Protein AF-A0A4Y2D9V6-F1 (afdb_monomer_lite)

Radius of gyration: 16.02 Å; chains: 1; bounding box: 42×37×41 Å

Foldseek 3Di:
DDLVVVCVVQFFLLCLLVSLLVVLVVCVVDDPVVCVVVVVVSQVVSLSLAQQSPLSNQCQDLDLVSVVVSLVLQVVQVVVVVVDPDDDDDDRACADSVDPDSSVRHDSVPDNRHHRPLCPPDDSVRSVVLSPPSPRSPSPGDGPDDPVPPD

pLDDT: mean 82.61, std 11.43, range [52.69, 95.0]

Organism: Araneus ventricosus (NCBI:txid182803)

Secondary structure (DSSP, 8-state):
--HHHHHHHS-BGGGHHHHHHHHHHHHTTS-HHHHHHHHHHHHHHGGGGSHHHHHHHHHT-SSHHHHHHHHHHHHHHHHHHTT--SPPP-----B-TT-SSGGGGB-TTTS-----GGGTTS-HHHHHHHHH--S---S---BS--GGG--

Structure (mmCIF, N/CA/C/O backbone):
data_AF-A0A4Y2D9V6-F1
#
_entry.id   AF-A0A4Y2D9V6-F1
#
loop_
_atom_site.group_PDB
_atom_site.id
_atom_site.type_symbol
_atom_site.label_atom_id
_atom_site.label_alt_id
_atom_site.label_comp_id
_atom_site.label_asym_id
_atom_site.label_entity_id
_atom_site.label_seq_id
_atom_site.pdbx_PDB_ins_code
_atom_site.Cartn_x
_atom_site.Cartn_y
_atom_site.Cartn_z
_atom_site.occupancy
_atom_site.B_iso_or_equiv
_atom_site.auth_seq_id
_atom_site.auth_comp_id
_atom_site.auth_asym_id
_atom_site.auth_atom_id
_atom_site.pdbx_PDB_model_num
ATOM 1 N N . MET A 1 1 ? -15.645 13.230 7.614 1.00 52.81 1 MET A N 1
ATOM 2 C CA . MET A 1 1 ? -16.366 13.145 6.320 1.00 52.81 1 MET A CA 1
ATOM 3 C C . MET A 1 1 ? -16.325 11.694 5.855 1.00 52.81 1 MET A C 1
ATOM 5 O O . MET A 1 1 ? -15.241 11.124 5.923 1.00 52.81 1 MET A O 1
ATOM 9 N N . PRO A 1 2 ? -17.444 11.070 5.445 1.00 60.84 2 PRO A N 1
ATOM 10 C CA . PRO A 1 2 ? -17.438 9.665 5.033 1.00 60.84 2 PRO A CA 1
ATOM 11 C C . PRO A 1 2 ? -16.443 9.393 3.895 1.00 60.84 2 PRO A C 1
ATOM 13 O O . PRO A 1 2 ? -16.273 10.216 2.994 1.00 60.84 2 PRO A O 1
ATOM 16 N N . VAL A 1 3 ? -15.787 8.233 3.926 1.00 64.12 3 VAL A N 1
ATOM 17 C CA . VAL A 1 3 ? -14.714 7.866 2.979 1.00 64.12 3 VAL A CA 1
ATOM 18 C C . VAL A 1 3 ? -15.206 7.793 1.534 1.00 64.12 3 VAL A C 1
ATOM 20 O O . VAL A 1 3 ? -14.451 8.099 0.616 1.00 64.12 3 VAL A O 1
ATOM 23 N N . CYS A 1 4 ? -16.495 7.522 1.313 1.00 60.12 4 CYS A N 1
ATOM 24 C CA . CYS A 1 4 ? -17.101 7.582 -0.017 1.00 60.12 4 CYS A CA 1
ATOM 25 C C . CYS A 1 4 ? -16.959 8.967 -0.679 1.00 60.12 4 CYS 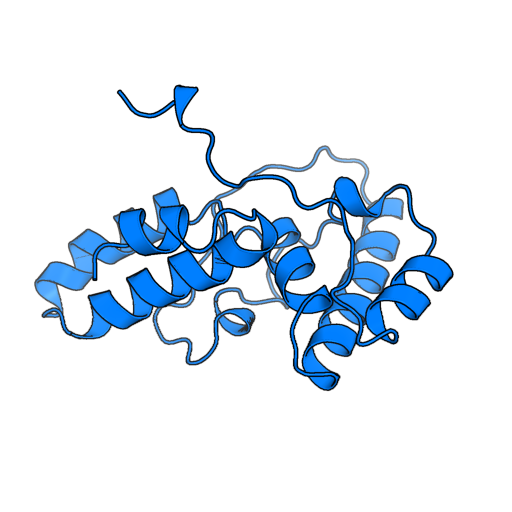A C 1
ATOM 27 O O . CYS A 1 4 ? -16.737 9.042 -1.885 1.00 60.12 4 CYS A O 1
ATOM 29 N N . PHE A 1 5 ? -16.989 10.066 0.085 1.00 57.66 5 PHE A N 1
ATOM 30 C CA . PHE A 1 5 ? -16.752 11.403 -0.466 1.00 57.66 5 PHE A CA 1
ATOM 31 C C . PHE A 1 5 ? -15.283 11.622 -0.833 1.00 57.66 5 PHE A C 1
ATOM 33 O O . PHE A 1 5 ? -14.989 12.252 -1.849 1.00 57.66 5 PHE A O 1
ATOM 40 N N . HIS A 1 6 ? -14.356 11.071 -0.046 1.00 64.75 6 HIS A N 1
ATOM 41 C CA . HIS A 1 6 ? -12.931 11.113 -0.366 1.00 64.75 6 HIS A CA 1
ATOM 42 C C . HIS A 1 6 ? -12.618 10.313 -1.631 1.00 64.75 6 HIS A C 1
ATOM 44 O O . HIS A 1 6 ? -11.922 10.829 -2.501 1.00 64.75 6 HIS A O 1
ATOM 50 N N . ILE A 1 7 ? -13.205 9.125 -1.793 1.00 62.69 7 ILE A N 1
ATOM 51 C CA . ILE A 1 7 ? -13.098 8.320 -3.018 1.00 62.69 7 ILE A CA 1
ATOM 52 C C . ILE A 1 7 ? -13.653 9.095 -4.219 1.00 62.69 7 ILE A C 1
ATOM 54 O O . ILE A 1 7 ? -13.017 9.139 -5.268 1.00 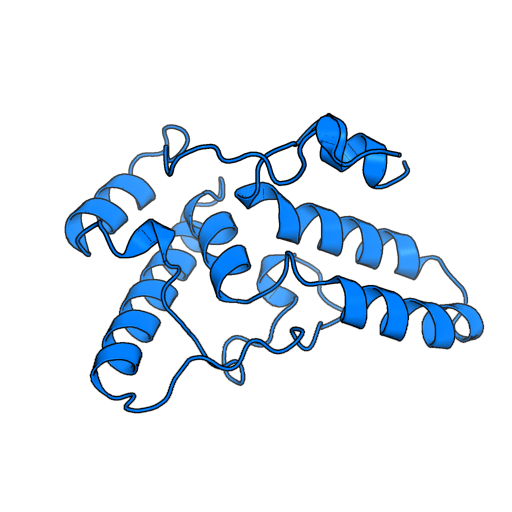62.69 7 ILE A O 1
ATOM 58 N N . LYS A 1 8 ? -14.791 9.788 -4.065 1.00 64.56 8 LYS A N 1
ATOM 59 C CA . LYS A 1 8 ? -15.379 10.609 -5.138 1.00 64.56 8 LYS A CA 1
ATOM 60 C C . LYS A 1 8 ? -14.536 11.838 -5.496 1.00 64.56 8 LYS A C 1
ATOM 62 O O . LYS A 1 8 ? -14.523 12.227 -6.661 1.00 64.56 8 LYS A O 1
ATOM 67 N N . LYS A 1 9 ? -13.810 12.434 -4.545 1.00 63.28 9 LYS A N 1
ATOM 68 C CA . LYS A 1 9 ? -12.905 13.575 -4.791 1.00 63.28 9 LYS A CA 1
ATOM 69 C C . LYS A 1 9 ? -11.537 13.140 -5.330 1.00 63.28 9 LYS A C 1
ATOM 71 O O . LYS A 1 9 ? -10.940 13.830 -6.148 1.00 63.28 9 LYS A O 1
ATOM 76 N N . SER A 1 10 ? -11.049 11.997 -4.869 1.00 70.25 10 SER A N 1
ATOM 77 C CA . SER A 1 10 ? -9.708 11.471 -5.101 1.00 70.25 10 SER A CA 1
ATOM 78 C C . SER A 1 10 ? -9.837 10.040 -5.619 1.00 70.25 10 SER A C 1
ATOM 80 O O . SER A 1 10 ? -9.682 9.053 -4.898 1.00 70.25 10 SER A O 1
ATOM 82 N N . LYS A 1 11 ? -10.200 9.964 -6.902 1.00 72.38 11 LYS A N 1
ATOM 83 C CA . LYS A 1 11 ? -10.674 8.745 -7.562 1.00 72.38 11 LYS A CA 1
ATOM 84 C C . LYS A 1 11 ? -9.561 7.811 -8.002 1.00 72.38 11 LYS A C 1
ATOM 86 O O . LYS A 1 11 ? -9.877 6.795 -8.594 1.00 72.38 11 LYS A O 1
ATOM 91 N N . TYR A 1 12 ? -8.287 8.138 -7.809 1.00 78.44 12 TYR A N 1
ATOM 92 C CA . TYR A 1 12 ? -7.198 7.340 -8.370 1.00 78.44 12 TYR A CA 1
ATOM 93 C C . TYR A 1 12 ? -6.793 6.197 -7.451 1.00 78.44 12 TYR A C 1
ATOM 95 O O . TYR A 1 12 ? -6.788 6.320 -6.226 1.00 78.44 12 TYR A O 1
ATOM 103 N N . PHE A 1 13 ? -6.404 5.080 -8.058 1.00 75.62 13 PHE A N 1
ATOM 104 C CA . PHE A 1 13 ? -5.902 3.902 -7.354 1.00 75.62 13 PHE A CA 1
ATOM 105 C C . PHE A 1 13 ? -4.695 4.202 -6.458 1.00 75.62 13 PHE A C 1
ATOM 107 O O . PHE A 1 13 ? -4.591 3.664 -5.358 1.00 75.62 13 PHE A O 1
ATOM 114 N N . THR A 1 14 ? -3.832 5.122 -6.890 1.00 79.50 14 THR A N 1
ATOM 115 C CA . THR A 1 14 ? -2.682 5.619 -6.120 1.00 79.50 14 THR A CA 1
ATOM 116 C C . THR A 1 14 ? -3.079 6.305 -4.818 1.00 79.50 14 THR A C 1
ATOM 118 O O . THR A 1 14 ? -2.254 6.410 -3.926 1.00 79.50 14 THR A O 1
ATOM 121 N N . ASN A 1 15 ? -4.328 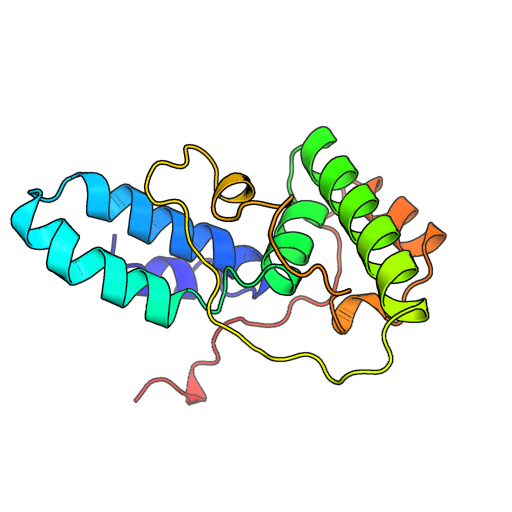6.733 -4.658 1.00 83.25 15 ASN A N 1
ATOM 122 C CA . ASN A 1 15 ? -4.782 7.424 -3.449 1.00 83.25 15 ASN A CA 1
ATOM 123 C C . ASN A 1 15 ? -5.476 6.452 -2.478 1.00 83.25 15 ASN A C 1
ATOM 125 O O . ASN A 1 15 ? -5.882 6.825 -1.382 1.00 83.25 15 ASN A O 1
ATOM 129 N N . GLY A 1 16 ? -5.610 5.181 -2.870 1.00 84.88 16 GLY A N 1
ATOM 130 C CA . GLY A 1 16 ? -6.272 4.141 -2.090 1.00 84.88 16 GLY A CA 1
ATOM 131 C C . GLY A 1 16 ? -5.725 3.972 -0.667 1.00 84.88 16 GLY A C 1
ATOM 132 O O . GLY A 1 16 ? -6.520 3.974 0.271 1.00 84.88 16 GLY A O 1
ATOM 133 N N . PRO A 1 17 ? -4.402 3.847 -0.464 1.00 89.06 17 PRO A N 1
ATOM 134 C CA . PRO A 1 17 ? -3.829 3.742 0.875 1.00 89.06 17 PRO A CA 1
ATOM 135 C C . PRO A 1 17 ? -4.109 4.940 1.782 1.00 89.06 17 PRO A C 1
ATOM 137 O O . PRO A 1 17 ? -4.378 4.735 2.962 1.00 89.06 17 PRO A O 1
ATOM 140 N N . GLU A 1 18 ? -4.111 6.161 1.243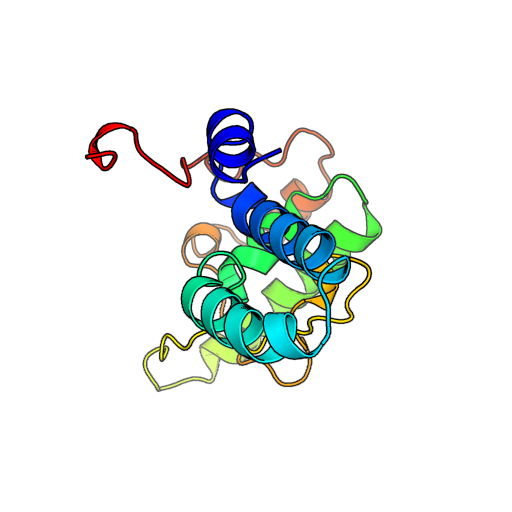 1.00 89.00 18 GLU A N 1
ATOM 141 C CA . GLU A 1 18 ? -4.460 7.367 2.006 1.00 89.00 18 GLU A CA 1
ATOM 142 C C . GLU A 1 18 ? -5.914 7.316 2.487 1.00 89.00 18 GLU A C 1
ATOM 144 O O . GLU A 1 18 ? -6.204 7.659 3.631 1.00 89.00 18 GLU A O 1
ATOM 149 N N . HIS A 1 19 ? -6.829 6.808 1.654 1.00 87.56 19 HIS A N 1
ATOM 150 C CA . HIS A 1 19 ? -8.226 6.614 2.053 1.00 87.56 19 HIS A CA 1
ATOM 151 C C . HIS A 1 19 ? -8.353 5.645 3.223 1.00 87.56 19 HIS A C 1
ATOM 153 O O . HIS A 1 19 ? -9.091 5.917 4.166 1.00 87.56 19 HIS A O 1
ATOM 159 N N . VAL A 1 20 ? -7.625 4.525 3.189 1.00 89.31 20 VAL A N 1
ATOM 160 C CA . VAL A 1 20 ? -7.628 3.557 4.297 1.00 89.31 20 VAL A CA 1
ATOM 161 C C . VAL A 1 20 ? -6.988 4.164 5.549 1.00 89.31 20 VAL A C 1
ATOM 163 O O . VAL A 1 20 ? -7.504 3.969 6.649 1.00 89.31 20 VAL A O 1
ATOM 166 N N . PHE A 1 21 ? -5.917 4.945 5.400 1.00 92.06 21 PHE A N 1
ATOM 167 C CA . PHE A 1 21 ? -5.305 5.672 6.510 1.00 92.06 21 PHE A CA 1
ATOM 168 C C . PHE A 1 21 ? -6.289 6.644 7.173 1.00 92.06 21 PHE A C 1
ATOM 170 O O . PHE A 1 21 ? -6.381 6.682 8.399 1.00 92.06 21 PHE A O 1
ATOM 177 N N . GLU A 1 22 ? -7.088 7.369 6.391 1.00 90.69 22 GLU A N 1
ATOM 178 C CA . GLU A 1 22 ? -8.094 8.297 6.917 1.00 90.69 22 GLU A CA 1
ATOM 179 C C . GLU A 1 22 ? -9.212 7.569 7.688 1.00 90.69 22 GLU A C 1
ATOM 181 O O . GLU A 1 22 ? -9.688 8.072 8.713 1.00 90.69 22 GLU A O 1
ATOM 186 N N . VAL A 1 23 ? -9.594 6.354 7.260 1.00 90.44 23 VAL A N 1
ATOM 187 C CA . VAL A 1 23 ? -10.506 5.482 8.030 1.00 90.44 23 VAL A CA 1
ATOM 188 C C . VAL A 1 23 ? -9.899 5.151 9.393 1.00 90.44 23 VAL A C 1
ATOM 190 O O . VAL A 1 23 ? -10.572 5.304 10.409 1.00 90.44 23 VAL A O 1
ATOM 193 N N . ILE A 1 24 ? -8.634 4.724 9.421 1.00 91.81 24 ILE A N 1
ATOM 194 C CA . ILE A 1 24 ? -7.922 4.357 10.656 1.00 91.81 24 ILE A CA 1
ATOM 195 C C . ILE A 1 24 ? -7.784 5.571 11.574 1.00 91.81 24 ILE A C 1
ATOM 197 O O . ILE A 1 24 ? -8.018 5.488 12.775 1.00 91.81 24 ILE A O 1
ATOM 201 N N . LYS A 1 25 ? -7.436 6.731 11.020 1.00 92.56 25 LYS A N 1
ATOM 202 C CA . LYS A 1 25 ? -7.330 7.977 11.779 1.00 92.56 25 LYS A CA 1
ATOM 203 C C . LYS A 1 25 ? -8.668 8.361 12.406 1.00 92.56 25 LYS A C 1
ATOM 205 O O . LYS A 1 25 ? -8.704 8.772 13.561 1.00 92.56 25 LYS A O 1
ATOM 210 N N . SER A 1 26 ? -9.759 8.187 11.665 1.00 90.81 26 SER A N 1
ATOM 211 C CA . SER A 1 26 ? -11.113 8.455 12.153 1.00 90.81 26 SER A CA 1
ATOM 212 C C . SER A 1 26 ? -11.567 7.437 13.203 1.00 90.81 26 SER A C 1
ATOM 214 O O . SER A 1 26 ? -12.258 7.812 14.149 1.00 90.81 26 SER A O 1
ATOM 216 N N . SER A 1 27 ? -11.176 6.162 13.079 1.00 90.81 27 SER A N 1
ATOM 217 C CA . SER A 1 27 ? -11.557 5.130 14.050 1.00 90.81 27 SER A CA 1
ATOM 218 C C . SER A 1 27 ? -10.906 5.344 15.416 1.00 90.81 27 SER A C 1
ATOM 220 O O . SER A 1 27 ? -11.517 4.992 16.419 1.00 90.81 27 SER A O 1
ATOM 222 N N . ARG A 1 28 ? -9.742 6.005 15.497 1.00 90.69 28 ARG A N 1
ATOM 223 C CA . ARG A 1 28 ? -9.042 6.308 16.767 1.00 90.69 28 ARG A CA 1
ATOM 224 C C . ARG A 1 28 ? -9.851 7.104 17.783 1.00 90.69 28 ARG A C 1
ATOM 226 O O . ARG A 1 28 ? -9.535 7.054 18.965 1.00 90.69 28 ARG A O 1
ATOM 233 N N . PHE A 1 29 ? -10.872 7.836 17.347 1.00 91.00 29 PHE A N 1
ATOM 234 C CA . PHE A 1 29 ? -11.755 8.578 18.250 1.00 91.00 29 PHE A CA 1
ATOM 235 C C . PHE A 1 29 ? -12.820 7.692 18.915 1.00 91.00 29 PHE A C 1
ATOM 237 O O . PHE A 1 29 ? -13.587 8.165 19.754 1.00 91.00 29 PHE A O 1
ATOM 244 N N . LEU A 1 30 ? -12.903 6.415 18.535 1.00 91.94 30 LEU A N 1
ATOM 245 C CA . LEU A 1 30 ? -13.858 5.463 19.084 1.00 91.94 30 LEU A CA 1
ATOM 246 C C . LEU A 1 30 ? -13.334 4.822 20.371 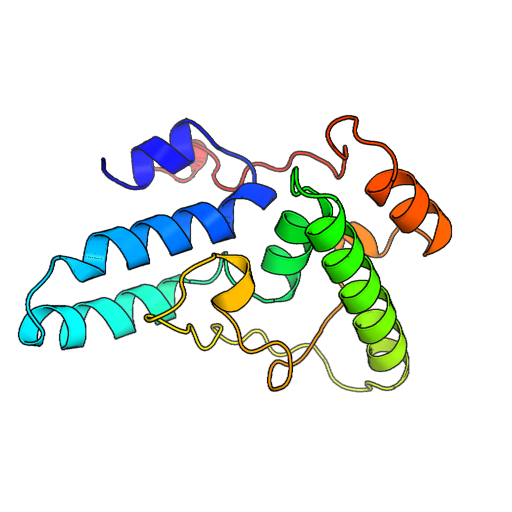1.00 91.94 30 LEU A C 1
ATOM 248 O O . LEU A 1 30 ? -12.135 4.705 20.606 1.00 91.94 30 LEU A O 1
ATOM 252 N N . ARG A 1 31 ? -14.268 4.360 21.204 1.00 94.12 31 ARG A N 1
ATOM 253 C CA . ARG A 1 31 ? -13.959 3.609 22.427 1.00 94.12 31 ARG A CA 1
ATOM 254 C C . ARG A 1 31 ? -13.356 2.241 22.087 1.00 94.12 31 ARG A C 1
ATOM 256 O O . ARG A 1 31 ? -13.702 1.641 21.069 1.00 94.12 31 ARG A O 1
ATOM 263 N N . GLU A 1 32 ? -12.529 1.697 22.979 1.00 93.81 32 GLU A N 1
ATOM 264 C CA . GLU A 1 32 ? -11.824 0.420 22.767 1.00 93.81 32 GLU A CA 1
ATOM 265 C C . GLU A 1 32 ? -12.746 -0.760 22.431 1.00 93.81 32 GLU A C 1
ATOM 267 O O . GLU A 1 32 ? -12.404 -1.616 21.615 1.00 93.81 32 GLU A O 1
ATOM 272 N N . ASN A 1 33 ? -13.938 -0.816 23.028 1.00 95.00 33 ASN A N 1
ATOM 273 C CA . ASN A 1 33 ? -14.920 -1.860 22.737 1.00 95.00 33 ASN A CA 1
ATOM 274 C C . ASN A 1 33 ? -15.418 -1.812 21.282 1.00 95.00 33 ASN A C 1
ATOM 276 O O . ASN A 1 33 ? -15.689 -2.859 20.702 1.00 95.00 33 ASN A O 1
ATOM 280 N N . LEU A 1 34 ? -15.508 -0.618 20.689 1.00 93.62 34 LEU A N 1
ATOM 281 C CA . LEU A 1 34 ? -15.877 -0.433 19.285 1.00 93.62 34 LEU A CA 1
ATOM 282 C C . LEU A 1 34 ? -14.696 -0.723 18.356 1.00 93.62 34 LEU A C 1
ATOM 284 O O . LEU A 1 34 ? -14.883 -1.362 17.322 1.00 93.62 34 LEU A O 1
ATOM 288 N N . LEU A 1 35 ? -13.482 -0.322 18.743 1.00 93.38 35 LEU A N 1
ATOM 289 C CA . LEU A 1 35 ? -12.257 -0.624 17.993 1.00 93.38 35 LEU A CA 1
ATOM 290 C C . LEU A 1 35 ? -12.067 -2.134 17.799 1.00 93.38 35 LEU A C 1
ATOM 292 O O . LEU A 1 35 ? -11.819 -2.581 16.683 1.00 93.38 35 LEU A O 1
ATOM 296 N N . LYS A 1 36 ? -12.331 -2.942 18.837 1.00 93.44 36 LYS A N 1
ATOM 297 C CA . LYS A 1 36 ? -12.295 -4.418 18.755 1.00 93.44 36 LYS A CA 1
ATOM 298 C C . LYS A 1 36 ? -13.209 -5.002 17.670 1.00 93.44 36 LYS A C 1
ATOM 300 O O . LYS A 1 36 ? -12.926 -6.084 17.161 1.00 93.44 36 LYS A O 1
ATOM 305 N N . VAL A 1 37 ? -14.293 -4.309 17.317 1.00 93.38 37 VAL A N 1
ATOM 306 C CA . VAL A 1 37 ? -15.230 -4.723 16.261 1.00 93.38 37 VAL A CA 1
ATOM 307 C C . VAL A 1 37 ? -14.813 -4.161 14.902 1.00 93.38 37 VAL A C 1
ATOM 309 O O . VAL A 1 37 ? -14.896 -4.859 13.892 1.00 93.38 37 VAL A O 1
ATOM 312 N N . ILE A 1 38 ? -14.357 -2.911 14.868 1.00 92.31 38 ILE A N 1
ATOM 313 C CA . ILE A 1 38 ? -14.105 -2.165 13.632 1.00 92.31 38 ILE A CA 1
ATOM 314 C C . ILE A 1 38 ? -12.744 -2.499 13.020 1.00 92.31 38 ILE A C 1
ATOM 316 O O . ILE A 1 38 ? -12.666 -2.661 11.803 1.00 92.31 38 ILE A O 1
ATOM 320 N N . ASP A 1 39 ? -11.691 -2.667 13.816 1.00 93.00 39 ASP A N 1
ATOM 321 C CA . ASP A 1 39 ? -10.342 -2.933 13.300 1.00 93.00 39 ASP A CA 1
ATOM 322 C C . ASP A 1 39 ? -10.285 -4.214 12.443 1.00 93.00 39 ASP A C 1
ATOM 324 O O . ASP A 1 39 ? -9.766 -4.160 11.322 1.00 93.00 39 ASP A O 1
ATOM 328 N N . PRO A 1 40 ? -10.904 -5.349 12.838 1.00 92.75 40 PRO A N 1
ATOM 329 C CA . PRO A 1 40 ? -10.996 -6.520 11.966 1.00 92.75 40 PRO A CA 1
ATOM 330 C C . PRO A 1 40 ? -11.740 -6.249 10.651 1.00 92.75 40 PRO A C 1
ATOM 332 O O . PRO A 1 40 ? -11.403 -6.833 9.619 1.00 92.75 40 PRO A O 1
ATOM 335 N N . VAL A 1 41 ? -12.750 -5.372 10.666 1.00 91.31 41 VAL A N 1
ATOM 336 C CA . VAL A 1 41 ? -13.508 -4.985 9.465 1.00 91.31 41 VAL A CA 1
ATOM 337 C C . VAL A 1 41 ? -12.646 -4.121 8.548 1.00 91.31 41 VAL A C 1
ATOM 339 O O . VAL A 1 41 ? -12.609 -4.379 7.345 1.00 91.31 41 VAL A O 1
ATOM 342 N N . ILE A 1 42 ? -11.906 -3.153 9.093 1.00 90.88 42 ILE A N 1
ATOM 343 C CA . ILE A 1 42 ? -10.957 -2.340 8.324 1.00 90.88 42 ILE A CA 1
ATOM 344 C C . ILE A 1 42 ? -9.890 -3.243 7.704 1.00 90.88 42 ILE A C 1
ATOM 346 O O . ILE A 1 42 ? -9.667 -3.172 6.500 1.00 90.88 42 ILE A O 1
ATOM 350 N N . GLN A 1 43 ? -9.280 -4.144 8.480 1.00 90.62 43 GLN A N 1
ATOM 351 C CA . GLN A 1 43 ? -8.221 -5.029 7.989 1.00 90.62 43 GLN A CA 1
ATOM 352 C C . GLN A 1 43 ? -8.696 -5.928 6.839 1.00 90.62 43 GLN A C 1
ATOM 354 O O . GLN A 1 43 ? -7.990 -6.079 5.843 1.00 90.62 43 GLN A O 1
ATOM 359 N N . ARG A 1 44 ? -9.903 -6.499 6.942 1.00 88.31 44 ARG A N 1
ATOM 360 C CA . ARG A 1 44 ? -10.491 -7.325 5.871 1.00 88.31 44 ARG A CA 1
ATOM 361 C C . ARG A 1 44 ? -10.745 -6.530 4.587 1.00 88.31 44 ARG A C 1
ATOM 363 O O . ARG A 1 44 ? -10.639 -7.096 3.504 1.00 88.31 44 ARG A O 1
ATOM 370 N N . ASN A 1 45 ? -11.035 -5.234 4.704 1.00 86.75 45 ASN A N 1
ATOM 371 C CA . ASN A 1 45 ? -11.337 -4.349 3.576 1.00 86.75 45 ASN A CA 1
ATOM 372 C C . ASN A 1 45 ? -10.139 -3.504 3.102 1.00 86.75 45 ASN A C 1
ATOM 374 O O . ASN A 1 45 ? -10.249 -2.791 2.105 1.00 86.75 45 ASN A O 1
ATOM 378 N N . ALA A 1 46 ? -8.973 -3.600 3.749 1.00 86.56 46 ALA A N 1
ATOM 379 C CA . ALA A 1 46 ? -7.773 -2.813 3.445 1.00 86.56 46 ALA A CA 1
ATOM 380 C C . ALA A 1 46 ? -7.028 -3.277 2.172 1.00 86.56 46 ALA A C 1
ATOM 382 O O . ALA A 1 46 ? -5.805 -3.184 2.078 1.00 86.56 46 ALA A O 1
ATOM 383 N N . LEU A 1 47 ? -7.751 -3.764 1.161 1.00 82.94 47 LEU A N 1
ATOM 384 C CA . LEU A 1 47 ? -7.206 -4.244 -0.116 1.00 82.94 47 LEU A CA 1
ATOM 385 C C . LEU A 1 47 ? -6.400 -3.163 -0.847 1.00 82.94 47 LEU A C 1
ATOM 387 O O . LEU A 1 47 ? -5.388 -3.446 -1.491 1.00 82.94 47 LEU A O 1
ATOM 391 N N . LEU A 1 48 ? -6.821 -1.906 -0.709 1.00 83.38 48 LEU A N 1
ATOM 392 C CA . LEU A 1 48 ? -6.112 -0.761 -1.271 1.00 83.38 48 LEU A CA 1
ATOM 393 C C . LEU A 1 48 ? -4.746 -0.537 -0.610 1.00 83.38 48 LEU A C 1
ATOM 395 O O . LEU A 1 48 ? -3.846 -0.033 -1.268 1.00 83.38 48 LEU A O 1
ATOM 399 N N . SER A 1 49 ? -4.549 -0.999 0.625 1.00 86.62 49 SER A N 1
ATOM 400 C CA . SER A 1 49 ? -3.277 -0.937 1.358 1.00 86.62 49 SER A CA 1
ATOM 401 C C . SER A 1 49 ? -2.386 -2.160 1.128 1.00 86.62 49 SER A C 1
ATOM 403 O O . SER A 1 49 ? -1.420 -2.379 1.860 1.00 86.62 49 SER A O 1
ATOM 405 N N . HIS A 1 50 ? -2.687 -2.989 0.123 1.00 88.19 50 HIS A N 1
ATOM 406 C CA . HIS A 1 50 ? -1.804 -4.084 -0.263 1.00 88.19 50 HIS A CA 1
ATOM 407 C C . HIS A 1 50 ? -0.411 -3.530 -0.640 1.00 88.19 50 HIS A C 1
ATOM 409 O O . HIS A 1 50 ? -0.338 -2.486 -1.291 1.00 88.19 50 HIS A O 1
ATOM 415 N N . PRO A 1 51 ? 0.706 -4.217 -0.322 1.00 88.00 51 PRO A N 1
ATOM 416 C CA . PRO A 1 51 ? 2.057 -3.667 -0.490 1.00 88.00 51 PRO A CA 1
ATOM 417 C C . PRO A 1 51 ? 2.357 -3.149 -1.895 1.00 88.00 51 PRO A C 1
ATOM 419 O O . PRO A 1 51 ? 2.949 -2.092 -2.059 1.00 88.00 51 PRO A O 1
ATOM 422 N N . ALA A 1 52 ? 1.909 -3.871 -2.924 1.00 86.88 52 ALA A N 1
ATOM 423 C CA . ALA A 1 52 ? 2.079 -3.440 -4.310 1.00 86.88 52 ALA A CA 1
ATOM 424 C C . ALA A 1 52 ? 1.330 -2.129 -4.627 1.00 86.88 52 ALA A C 1
ATOM 426 O O . ALA A 1 52 ? 1.803 -1.335 -5.431 1.00 86.88 52 ALA A O 1
ATOM 427 N N . ASN A 1 53 ? 0.184 -1.894 -3.994 1.00 86.69 53 ASN A N 1
ATOM 428 C CA . ASN A 1 53 ? -0.621 -0.692 -4.199 1.00 86.69 53 ASN A CA 1
ATOM 429 C C . ASN A 1 53 ? -0.031 0.471 -3.405 1.00 86.69 53 ASN A C 1
ATOM 431 O O . ASN A 1 53 ? 0.143 1.555 -3.947 1.00 86.69 53 ASN A O 1
ATOM 435 N N . LEU A 1 54 ? 0.388 0.202 -2.166 1.00 89.81 54 LEU A N 1
ATOM 436 C CA . LEU A 1 54 ? 1.078 1.172 -1.326 1.00 89.81 54 LEU A CA 1
ATOM 437 C C . LEU A 1 54 ? 2.356 1.697 -1.985 1.00 89.81 54 LEU A C 1
ATOM 439 O O . LEU A 1 54 ? 2.584 2.899 -2.000 1.00 89.81 54 LEU A O 1
ATOM 443 N N . VAL A 1 55 ? 3.151 0.826 -2.613 1.00 90.00 55 VAL A N 1
ATOM 444 C CA . VAL A 1 55 ? 4.344 1.244 -3.371 1.00 90.00 55 VAL A CA 1
ATOM 445 C C . VAL A 1 55 ? 4.003 2.222 -4.500 1.00 90.00 55 VAL A C 1
ATOM 447 O O . VAL A 1 55 ? 4.781 3.139 -4.746 1.00 90.00 55 VAL A O 1
ATOM 450 N N . LEU A 1 56 ? 2.863 2.053 -5.179 1.00 87.81 56 LEU A N 1
ATOM 451 C CA . LEU A 1 56 ? 2.435 2.967 -6.245 1.00 87.81 56 LEU A CA 1
ATOM 452 C C . LEU A 1 56 ? 2.072 4.355 -5.706 1.00 87.81 56 LEU A C 1
ATOM 454 O O . LEU A 1 56 ? 2.349 5.348 -6.370 1.00 87.81 56 LEU A O 1
ATOM 458 N N . SER A 1 57 ? 1.497 4.427 -4.508 1.00 88.25 57 SER A N 1
ATOM 459 C CA . SER A 1 57 ? 1.263 5.693 -3.803 1.00 88.25 57 SER A CA 1
ATOM 460 C C . SER A 1 57 ? 2.577 6.353 -3.400 1.00 88.25 57 SER A C 1
ATOM 462 O O . SER A 1 57 ? 2.794 7.525 -3.682 1.00 88.25 57 SER A O 1
ATOM 464 N N . VAL A 1 58 ? 3.494 5.569 -2.825 1.00 90.31 58 VAL A N 1
ATOM 465 C CA . VAL A 1 58 ? 4.788 6.042 -2.312 1.00 90.31 58 VAL A CA 1
ATOM 466 C C . VAL A 1 58 ? 5.652 6.656 -3.421 1.00 90.31 58 VAL A C 1
ATOM 468 O O . VAL A 1 58 ? 6.241 7.712 -3.217 1.00 90.31 58 VAL A O 1
ATOM 471 N N . ILE A 1 59 ? 5.715 6.055 -4.616 1.00 88.94 59 ILE A N 1
ATOM 472 C CA . ILE A 1 59 ? 6.482 6.633 -5.742 1.00 88.94 59 ILE A CA 1
ATOM 473 C C . ILE A 1 59 ? 5.851 7.897 -6.337 1.00 88.94 59 ILE A C 1
ATOM 475 O O . ILE A 1 59 ? 6.541 8.641 -7.028 1.00 88.94 59 ILE A O 1
ATOM 479 N N . GLY A 1 60 ? 4.556 8.117 -6.100 1.00 84.69 60 GLY A N 1
ATOM 480 C CA . GLY A 1 60 ? 3.828 9.317 -6.509 1.00 84.69 60 GLY A CA 1
ATOM 481 C C . GLY A 1 60 ? 3.733 10.380 -5.412 1.00 84.69 60 GLY A C 1
ATOM 482 O O . GLY A 1 60 ? 3.090 11.405 -5.633 1.00 84.69 60 GLY A O 1
ATOM 483 N N . ASP A 1 61 ? 4.335 10.150 -4.239 1.00 87.62 61 ASP A N 1
ATOM 484 C CA . ASP A 1 61 ? 4.247 11.057 -3.094 1.00 87.62 61 ASP A CA 1
ATOM 485 C C . ASP A 1 61 ? 4.934 12.400 -3.392 1.00 87.62 61 ASP A C 1
ATOM 487 O O . ASP A 1 61 ? 5.932 12.492 -4.108 1.00 87.62 61 ASP A O 1
ATOM 491 N N . LYS A 1 62 ? 4.427 13.483 -2.807 1.00 86.38 62 LYS A N 1
ATOM 492 C CA . LYS A 1 62 ? 5.007 14.822 -2.979 1.00 86.38 62 LYS A CA 1
ATOM 493 C C . LYS A 1 62 ? 6.386 14.951 -2.328 1.00 86.38 62 LYS A C 1
ATOM 495 O O . LYS A 1 62 ? 7.173 15.800 -2.734 1.00 86.38 62 LYS A O 1
ATOM 500 N N . ARG A 1 63 ? 6.689 14.118 -1.335 1.00 89.31 63 ARG A N 1
ATOM 501 C CA . ARG A 1 63 ? 7.929 14.140 -0.558 1.00 89.31 63 ARG A CA 1
ATOM 502 C C . ARG A 1 63 ? 9.022 13.323 -1.244 1.00 89.31 63 ARG A C 1
ATOM 504 O O . ARG A 1 63 ? 8.889 12.114 -1.422 1.00 89.31 63 ARG A O 1
ATOM 511 N N . ASP A 1 64 ? 10.141 13.968 -1.552 1.00 89.25 64 ASP A N 1
ATOM 512 C CA . ASP A 1 64 ? 11.247 13.369 -2.314 1.00 89.25 64 ASP A CA 1
ATOM 513 C C . ASP A 1 64 ? 11.826 12.112 -1.650 1.00 89.25 64 ASP A C 1
ATOM 515 O O . ASP A 1 64 ? 11.952 11.066 -2.287 1.00 89.25 64 ASP A O 1
ATOM 519 N N . HIS A 1 65 ? 12.093 12.183 -0.343 1.00 90.06 65 HIS A N 1
ATOM 520 C CA . HIS A 1 65 ? 12.625 11.063 0.439 1.00 90.06 65 HIS A CA 1
ATOM 521 C C . HIS A 1 65 ? 11.680 9.848 0.461 1.00 90.06 65 HIS A C 1
ATOM 523 O O . HIS A 1 65 ? 12.132 8.703 0.509 1.00 90.06 65 HIS A O 1
ATOM 529 N N . ILE A 1 66 ? 10.365 10.080 0.376 1.00 91.00 66 ILE A N 1
ATOM 530 C CA . ILE A 1 66 ? 9.362 9.016 0.293 1.00 91.00 66 ILE A CA 1
ATOM 531 C C . ILE A 1 66 ? 9.359 8.378 -1.093 1.00 91.00 66 ILE A C 1
ATOM 533 O O . ILE A 1 66 ? 9.363 7.149 -1.196 1.00 91.00 66 ILE A O 1
ATOM 537 N N . ARG A 1 67 ? 9.429 9.174 -2.165 1.00 90.81 67 ARG A N 1
ATOM 538 C CA . ARG A 1 67 ? 9.519 8.607 -3.517 1.00 90.81 67 ARG A CA 1
ATOM 539 C C . ARG A 1 67 ? 10.782 7.766 -3.692 1.00 90.81 67 ARG A C 1
ATOM 541 O O . ARG A 1 67 ? 10.722 6.679 -4.274 1.00 90.81 67 ARG A O 1
ATOM 548 N N . GLU A 1 68 ? 11.906 8.215 -3.135 1.00 91.62 68 GLU A N 1
ATOM 549 C CA . GLU A 1 68 ? 13.156 7.451 -3.138 1.00 91.62 68 GLU A CA 1
ATOM 550 C C . GLU A 1 68 ? 13.019 6.124 -2.371 1.00 91.62 68 GLU A C 1
ATOM 552 O O . GLU A 1 68 ? 13.457 5.074 -2.855 1.00 91.62 68 GLU A O 1
ATOM 557 N N . LEU A 1 69 ? 12.347 6.132 -1.213 1.00 91.69 69 LEU A N 1
ATOM 558 C CA . LEU A 1 69 ? 12.012 4.909 -0.479 1.00 91.69 69 LEU A CA 1
ATOM 559 C C . LEU A 1 69 ? 11.191 3.944 -1.351 1.00 91.69 69 LEU A C 1
ATOM 561 O O . LEU A 1 69 ? 11.521 2.757 -1.434 1.00 91.69 69 LEU A O 1
ATOM 565 N N . GLY A 1 70 ? 10.174 4.445 -2.056 1.00 90.88 70 GLY A N 1
ATOM 566 C CA . GLY A 1 70 ? 9.369 3.660 -2.997 1.00 90.88 70 GLY A CA 1
ATOM 567 C C . GLY A 1 70 ? 10.208 3.013 -4.095 1.00 90.88 70 GLY A C 1
ATOM 568 O O . GLY A 1 70 ? 10.070 1.815 -4.363 1.00 90.88 70 GLY A O 1
ATOM 569 N N . PHE A 1 71 ? 11.141 3.768 -4.679 1.00 92.12 71 PHE A N 1
ATOM 570 C CA . PHE A 1 71 ? 12.075 3.248 -5.674 1.00 92.12 71 PHE A CA 1
ATOM 571 C C . PHE A 1 71 ? 12.932 2.102 -5.120 1.00 92.12 71 PHE A C 1
ATOM 573 O O . PHE A 1 71 ? 12.992 1.023 -5.720 1.00 92.12 71 PHE A O 1
ATOM 580 N N . ARG A 1 72 ? 13.530 2.281 -3.937 1.00 92.44 72 ARG A N 1
ATOM 5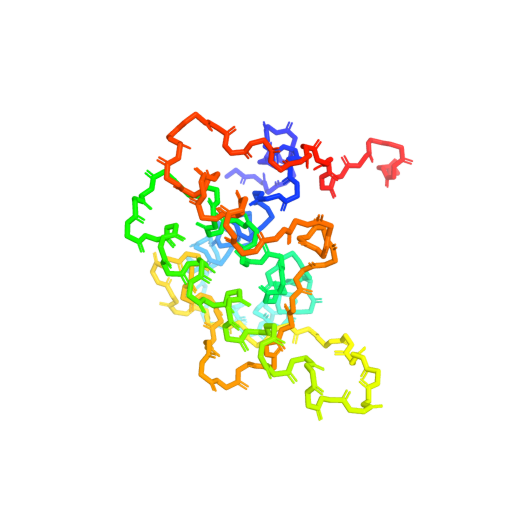81 C CA . ARG A 1 72 ? 14.337 1.244 -3.266 1.00 92.44 72 ARG A CA 1
ATOM 582 C C . ARG A 1 72 ? 13.524 -0.031 -3.014 1.00 92.44 72 ARG A C 1
ATOM 584 O O . ARG A 1 72 ? 14.019 -1.139 -3.251 1.00 92.44 72 ARG A O 1
ATOM 591 N N . ILE A 1 73 ? 12.262 0.107 -2.601 1.00 91.94 73 ILE A N 1
ATOM 592 C CA . ILE A 1 73 ? 11.346 -1.027 -2.406 1.00 91.94 73 ILE A CA 1
ATOM 593 C C . ILE A 1 73 ? 11.101 -1.769 -3.727 1.00 91.94 73 ILE A C 1
ATOM 595 O O . ILE A 1 73 ? 11.122 -3.002 -3.746 1.00 91.94 73 ILE A O 1
ATOM 599 N N . ILE A 1 74 ? 10.916 -1.056 -4.841 1.00 91.62 74 ILE A N 1
ATOM 600 C CA . ILE A 1 74 ? 10.705 -1.665 -6.164 1.00 91.62 74 ILE A CA 1
ATOM 601 C C . ILE A 1 74 ? 11.924 -2.470 -6.608 1.00 91.62 74 ILE A C 1
ATOM 603 O O . ILE A 1 74 ? 11.762 -3.609 -7.057 1.00 91.62 74 ILE A O 1
ATOM 607 N N . ILE A 1 75 ? 13.129 -1.915 -6.461 1.00 92.00 75 ILE A N 1
ATOM 608 C CA . ILE A 1 75 ? 14.380 -2.607 -6.804 1.00 92.00 75 ILE A CA 1
ATOM 609 C C . ILE A 1 75 ? 14.510 -3.903 -6.000 1.00 92.00 75 ILE A C 1
ATOM 611 O O . ILE A 1 75 ? 14.744 -4.971 -6.576 1.00 92.00 75 ILE A O 1
ATOM 615 N N . LYS A 1 76 ? 14.260 -3.841 -4.687 1.00 90.88 76 LYS A N 1
ATOM 616 C CA . LYS A 1 76 ? 14.254 -5.020 -3.811 1.00 90.88 76 LYS A CA 1
ATOM 617 C C . LYS A 1 76 ? 13.176 -6.031 -4.215 1.00 90.88 76 LYS A C 1
ATOM 619 O O . LYS A 1 76 ? 13.427 -7.230 -4.246 1.00 90.88 76 LYS A O 1
ATOM 624 N N . ALA A 1 77 ? 11.976 -5.576 -4.566 1.00 89.38 77 ALA A N 1
ATOM 625 C CA . ALA A 1 77 ? 10.896 -6.461 -4.995 1.00 89.38 77 ALA A CA 1
ATOM 626 C C . ALA A 1 77 ? 11.222 -7.179 -6.316 1.00 89.38 77 ALA A C 1
ATOM 628 O O . ALA A 1 77 ? 10.923 -8.366 -6.454 1.00 89.38 77 ALA A O 1
ATOM 629 N N . ARG A 1 78 ? 11.863 -6.489 -7.270 1.00 89.94 78 ARG A N 1
ATOM 630 C CA . ARG A 1 78 ? 12.292 -7.068 -8.555 1.00 89.94 78 ARG A CA 1
ATOM 631 C C . ARG A 1 78 ? 13.387 -8.117 -8.375 1.00 89.94 78 ARG A C 1
ATOM 633 O O . ARG A 1 78 ? 13.293 -9.185 -8.975 1.00 89.94 78 ARG A O 1
ATOM 640 N N . SER A 1 79 ? 14.377 -7.854 -7.521 1.00 88.75 79 SER A N 1
ATOM 641 C CA . SER A 1 79 ? 15.453 -8.815 -7.237 1.00 88.75 79 SER A CA 1
ATOM 642 C C . SER A 1 79 ? 14.965 -10.060 -6.487 1.00 88.75 79 SER A C 1
ATOM 644 O O . SER A 1 79 ? 15.546 -11.134 -6.624 1.00 88.75 79 SER A O 1
ATOM 646 N N . LEU A 1 80 ? 13.878 -9.940 -5.718 1.00 85.88 80 LEU A N 1
ATOM 647 C CA . LEU A 1 80 ? 13.202 -11.080 -5.095 1.00 85.88 80 LEU A CA 1
ATOM 648 C C . LEU A 1 80 ? 12.326 -11.849 -6.089 1.00 85.88 80 LEU A C 1
ATOM 650 O O . LEU A 1 80 ? 12.236 -13.072 -5.998 1.00 85.88 80 LEU A O 1
ATOM 654 N N . ALA A 1 81 ? 11.686 -11.159 -7.036 1.00 81.31 81 ALA A N 1
ATOM 655 C CA . ALA A 1 81 ? 10.811 -11.785 -8.023 1.00 81.31 81 ALA A CA 1
ATOM 656 C C . ALA A 1 81 ? 11.561 -12.773 -8.930 1.00 81.31 81 ALA A C 1
ATOM 658 O O . ALA A 1 81 ? 11.020 -13.836 -9.216 1.00 81.31 81 ALA A O 1
ATOM 659 N N . SER A 1 82 ? 12.811 -12.481 -9.311 1.00 71.88 82 SER A N 1
ATOM 660 C CA . SER A 1 82 ? 13.637 -13.403 -10.111 1.00 71.88 82 SER A CA 1
ATOM 661 C C . SER A 1 82 ? 13.968 -14.717 -9.391 1.00 71.88 82 SER A C 1
ATOM 663 O O . SER A 1 82 ? 14.283 -15.709 -10.041 1.00 71.88 82 SER A O 1
ATOM 665 N N . LYS A 1 83 ? 13.869 -14.746 -8.056 1.00 77.12 83 LYS A N 1
ATOM 666 C CA . LYS A 1 83 ? 14.152 -15.925 -7.222 1.00 77.12 83 LYS A CA 1
ATOM 667 C C . LYS A 1 83 ? 12.902 -16.742 -6.881 1.00 77.12 83 LYS A C 1
ATOM 669 O O . LYS A 1 83 ? 13.025 -17.858 -6.380 1.00 77.12 83 LYS A O 1
ATOM 674 N N . ARG A 1 84 ? 11.696 -16.206 -7.104 1.00 74.44 84 ARG A N 1
ATOM 675 C CA . ARG A 1 84 ? 10.441 -16.874 -6.726 1.00 74.44 84 ARG A CA 1
ATOM 676 C C . ARG A 1 84 ? 9.938 -17.789 -7.838 1.00 74.44 84 ARG A C 1
ATOM 678 O O . ARG A 1 84 ? 9.719 -17.344 -8.957 1.00 74.44 84 ARG A O 1
ATOM 685 N N . ARG A 1 85 ? 9.684 -19.054 -7.486 1.00 70.06 85 ARG A N 1
ATOM 686 C CA . ARG A 1 85 ? 9.044 -20.056 -8.359 1.00 70.06 85 ARG A CA 1
ATOM 687 C C . ARG A 1 85 ? 7.526 -20.170 -8.157 1.00 70.06 85 ARG A C 1
ATOM 689 O O . ARG A 1 85 ? 6.863 -20.821 -8.952 1.00 70.06 85 ARG A O 1
ATOM 696 N N . SER A 1 86 ? 6.975 -19.563 -7.103 1.00 71.75 86 SER A N 1
ATOM 697 C CA . SER A 1 86 ? 5.557 -19.672 -6.744 1.00 71.75 86 SER A CA 1
ATOM 698 C C . SER A 1 86 ? 4.718 -18.486 -7.225 1.00 71.75 86 SER A C 1
ATOM 700 O O . SER A 1 86 ? 5.191 -17.350 -7.334 1.00 71.75 86 SER A O 1
ATOM 702 N N . ILE A 1 87 ? 3.438 -18.763 -7.489 1.00 73.56 87 ILE A N 1
ATOM 703 C CA . ILE A 1 87 ? 2.418 -17.755 -7.794 1.00 73.56 87 ILE A CA 1
ATOM 704 C C . ILE A 1 87 ? 2.234 -16.841 -6.574 1.00 73.56 87 ILE A C 1
ATOM 706 O O . ILE A 1 87 ? 2.394 -17.253 -5.424 1.00 73.56 87 ILE A O 1
ATOM 710 N N . ARG A 1 88 ? 1.916 -15.567 -6.823 1.00 73.31 88 ARG A N 1
ATOM 711 C CA . ARG A 1 88 ? 1.642 -14.605 -5.751 1.00 73.31 88 ARG A CA 1
ATOM 712 C C . ARG A 1 88 ? 0.334 -14.972 -5.058 1.00 73.31 88 ARG A C 1
ATOM 714 O O . ARG A 1 88 ? -0.725 -14.873 -5.668 1.00 73.31 88 ARG A O 1
ATOM 721 N N . ASN A 1 89 ? 0.411 -15.300 -3.775 1.00 75.56 89 ASN A N 1
ATOM 722 C CA . ASN A 1 89 ? -0.775 -15.413 -2.937 1.00 75.56 89 ASN A CA 1
ATOM 723 C C . ASN A 1 89 ? -1.241 -14.010 -2.551 1.00 75.56 89 ASN A C 1
ATOM 725 O O . ASN A 1 89 ? -0.502 -13.260 -1.912 1.00 75.56 89 ASN A O 1
ATOM 729 N N . PHE A 1 90 ? -2.456 -13.652 -2.955 1.00 75.88 90 PHE A N 1
ATOM 730 C CA . PHE A 1 90 ? -3.077 -12.407 -2.534 1.00 75.88 90 PHE A CA 1
ATOM 731 C C . PHE A 1 90 ? -3.655 -12.597 -1.128 1.00 75.88 90 PHE A C 1
ATOM 733 O O . PHE A 1 90 ? -4.539 -13.426 -0.925 1.00 75.88 90 PHE A O 1
ATOM 740 N N . GLN A 1 91 ? -3.110 -11.873 -0.153 1.00 81.12 91 GLN A N 1
ATOM 741 C CA . GLN A 1 91 ? -3.526 -11.925 1.248 1.00 81.12 91 GLN A CA 1
ATOM 742 C C . GLN A 1 91 ? -3.825 -10.505 1.735 1.00 81.12 91 GLN A C 1
ATOM 744 O O . GLN A 1 91 ? -3.089 -9.583 1.362 1.00 81.12 91 GLN A O 1
ATOM 749 N N . PRO A 1 92 ? -4.868 -10.304 2.564 1.00 81.50 92 PRO A N 1
ATOM 750 C CA . PRO A 1 92 ? -5.109 -9.011 3.188 1.00 81.50 92 PRO A CA 1
ATOM 751 C C . PRO A 1 92 ? -3.857 -8.533 3.940 1.00 81.50 92 PRO A C 1
ATOM 753 O O . PRO A 1 92 ? -3.230 -9.330 4.648 1.00 81.50 92 PRO A O 1
ATOM 756 N N . PRO A 1 93 ? -3.456 -7.259 3.793 1.00 85.69 93 PRO A N 1
ATOM 757 C CA . PRO A 1 93 ? -2.295 -6.747 4.502 1.00 85.69 93 PRO A CA 1
ATOM 758 C C . PRO A 1 93 ? -2.556 -6.744 6.010 1.00 85.69 93 PRO A C 1
ATOM 760 O O . PRO A 1 93 ? -3.653 -6.429 6.474 1.00 85.69 93 PRO A O 1
ATOM 763 N N . LYS A 1 94 ? -1.521 -7.057 6.791 1.00 90.12 94 LYS A N 1
ATOM 764 C CA . LYS A 1 94 ? -1.552 -6.837 8.237 1.00 90.12 94 LYS A CA 1
ATOM 765 C C . LYS A 1 94 ? -1.316 -5.350 8.494 1.00 90.12 94 LYS A C 1
ATOM 767 O O . LYS A 1 94 ? -0.201 -4.870 8.295 1.00 90.12 94 LYS A O 1
ATOM 772 N N . ILE A 1 95 ? -2.378 -4.650 8.881 1.00 91.12 95 ILE A N 1
ATOM 773 C CA . ILE A 1 95 ? -2.380 -3.202 9.082 1.00 91.12 95 ILE A CA 1
ATOM 774 C C . ILE A 1 95 ? -1.907 -2.851 10.493 1.00 91.12 95 ILE A C 1
ATOM 776 O O . ILE A 1 95 ? -2.344 -3.447 11.477 1.00 91.12 95 ILE A O 1
ATOM 780 N N . ASN A 1 96 ? -1.034 -1.853 10.587 1.00 92.69 96 ASN A N 1
ATOM 781 C CA . ASN A 1 96 ? -0.662 -1.198 11.830 1.00 92.69 96 ASN A CA 1
ATOM 782 C C . ASN A 1 96 ? -1.653 -0.064 12.144 1.00 92.69 96 ASN A C 1
ATOM 784 O O . ASN A 1 96 ? -1.567 1.021 11.573 1.00 92.69 96 ASN A O 1
ATOM 788 N N . PHE A 1 97 ? -2.579 -0.292 13.076 1.00 91.56 97 PHE A N 1
ATOM 789 C CA . PHE A 1 97 ? -3.597 0.699 13.454 1.00 91.56 97 PHE A CA 1
ATOM 790 C C . PHE A 1 97 ? -3.047 1.901 14.238 1.00 91.56 97 PHE A C 1
ATOM 792 O O . PHE A 1 97 ? -3.710 2.937 14.301 1.00 91.56 97 PHE A O 1
ATOM 799 N N . LEU A 1 98 ? -1.825 1.813 14.776 1.00 92.00 98 LEU A N 1
ATOM 800 C CA . LEU A 1 98 ? -1.172 2.878 15.555 1.00 92.00 98 LEU A CA 1
ATOM 801 C C . LEU A 1 98 ? -0.314 3.828 14.702 1.00 92.00 98 LEU A C 1
ATOM 803 O O . LEU A 1 98 ? 0.316 4.742 15.220 1.00 92.00 98 LEU A O 1
ATOM 807 N N . THR A 1 99 ? -0.285 3.616 13.390 1.00 91.81 99 THR A N 1
ATOM 808 C CA . THR A 1 99 ? 0.589 4.325 12.451 1.00 91.81 99 THR A CA 1
ATOM 809 C C . THR A 1 99 ? 0.348 5.843 12.357 1.00 91.81 99 THR A C 1
ATOM 811 O O . THR A 1 99 ? -0.788 6.309 12.388 1.00 91.81 99 THR A O 1
ATOM 814 N N . THR A 1 100 ? 1.384 6.665 12.229 1.00 92.00 100 THR A N 1
ATOM 815 C CA . THR A 1 100 ? 1.218 8.127 12.071 1.00 92.00 100 THR A CA 1
ATOM 816 C C . THR A 1 100 ? 1.187 8.572 10.611 1.00 92.00 100 THR A C 1
ATOM 818 O O . THR A 1 100 ? 0.728 9.679 10.332 1.00 92.00 100 THR A O 1
ATOM 821 N N . ASP A 1 101 ? 1.605 7.704 9.690 1.00 92.06 101 ASP A N 1
ATOM 822 C CA . ASP A 1 101 ? 1.682 7.963 8.254 1.00 92.06 101 ASP A CA 1
ATOM 823 C C . ASP A 1 101 ? 1.199 6.736 7.466 1.00 92.06 101 ASP A C 1
ATOM 825 O O . ASP A 1 101 ? 1.456 5.594 7.840 1.00 92.06 101 ASP A O 1
ATOM 829 N N . TYR A 1 102 ? 0.538 6.943 6.329 1.00 91.00 102 TYR A N 1
ATOM 830 C CA . TYR A 1 102 ? 0.009 5.856 5.505 1.00 91.00 102 TYR A CA 1
ATOM 831 C C . TYR A 1 102 ? 1.106 4.871 5.040 1.00 91.00 102 TYR A C 1
ATOM 833 O O . TYR A 1 102 ? 0.843 3.691 4.801 1.00 91.00 102 TYR A O 1
ATOM 841 N N . ILE A 1 103 ? 2.355 5.332 4.949 1.00 91.12 103 ILE A N 1
ATOM 842 C CA . ILE A 1 103 ? 3.525 4.533 4.554 1.00 91.12 103 ILE A CA 1
ATOM 843 C C . ILE A 1 103 ? 3.851 3.461 5.598 1.00 91.12 103 ILE A C 1
ATOM 845 O O . ILE A 1 103 ? 4.315 2.372 5.256 1.00 91.12 103 ILE A O 1
ATOM 849 N N . GLU A 1 104 ? 3.595 3.749 6.870 1.00 91.50 104 GLU A N 1
ATOM 850 C CA . GLU A 1 104 ? 3.885 2.872 8.005 1.00 91.50 104 GLU A CA 1
ATOM 851 C C . GLU A 1 104 ? 2.711 1.944 8.354 1.00 91.50 104 GLU A C 1
ATOM 853 O O . GLU A 1 104 ? 2.792 1.154 9.302 1.00 91.50 104 GLU A O 1
ATOM 858 N N . MET A 1 105 ? 1.624 1.991 7.572 1.00 91.94 105 MET A N 1
ATOM 859 C CA . MET A 1 105 ? 0.476 1.096 7.731 1.00 91.94 105 MET A CA 1
ATOM 860 C C . MET A 1 105 ? 0.847 -0.374 7.570 1.00 91.94 105 MET A C 1
ATOM 862 O O . MET A 1 105 ? 0.146 -1.229 8.105 1.00 91.94 105 MET A O 1
ATOM 866 N N . ILE A 1 106 ? 1.917 -0.684 6.835 1.00 90.00 106 ILE A N 1
ATOM 867 C CA . ILE A 1 106 ? 2.419 -2.048 6.689 1.00 90.00 106 ILE A CA 1
ATOM 868 C C . ILE A 1 106 ? 3.855 -2.151 7.188 1.00 90.00 106 ILE A C 1
ATOM 870 O O . ILE A 1 106 ? 4.690 -1.270 6.989 1.00 90.00 106 ILE A O 1
ATOM 874 N N . HIS A 1 107 ? 4.176 -3.298 7.775 1.00 87.81 107 HIS A N 1
ATOM 875 C CA . HIS A 1 107 ? 5.545 -3.609 8.157 1.00 87.81 107 HIS A CA 1
ATOM 876 C C . HIS A 1 107 ? 6.339 -4.102 6.940 1.00 87.81 107 HIS A C 1
ATOM 878 O O . HIS A 1 107 ? 6.334 -5.287 6.604 1.00 87.81 107 HIS A O 1
ATOM 884 N N . TRP A 1 108 ? 7.064 -3.191 6.289 1.00 84.94 108 TRP A N 1
ATOM 885 C CA . TRP A 1 108 ? 7.860 -3.467 5.083 1.00 84.94 108 TRP A CA 1
ATOM 886 C C . TRP A 1 108 ? 8.880 -4.606 5.226 1.00 84.94 108 TRP A C 1
ATOM 888 O O . TRP A 1 108 ? 9.219 -5.258 4.239 1.00 84.94 108 TRP A O 1
ATOM 898 N N . ASN A 1 109 ? 9.359 -4.860 6.446 1.00 82.88 109 ASN A N 1
ATOM 899 C CA . ASN A 1 109 ? 10.359 -5.893 6.725 1.00 82.88 109 ASN A CA 1
ATOM 900 C C . ASN A 1 109 ? 9.778 -7.310 6.753 1.00 82.88 109 ASN A C 1
ATOM 902 O O . ASN A 1 109 ? 10.480 -8.259 6.416 1.00 82.88 109 ASN A O 1
ATOM 906 N N . THR A 1 110 ? 8.516 -7.459 7.153 1.00 83.19 110 THR A N 1
ATOM 907 C CA . THR A 1 110 ? 7.857 -8.768 7.279 1.00 83.19 110 THR A CA 1
ATOM 908 C C . THR A 1 110 ? 6.968 -9.078 6.085 1.00 83.19 110 THR A C 1
ATOM 910 O O . THR A 1 110 ? 6.604 -10.232 5.855 1.00 83.19 110 THR A O 1
ATOM 913 N N . VAL A 1 111 ? 6.611 -8.057 5.307 1.00 85.56 111 VAL A N 1
ATOM 914 C CA . VAL A 1 111 ? 5.677 -8.221 4.210 1.00 85.56 111 VAL A CA 1
ATOM 915 C C . VAL A 1 111 ? 6.331 -8.854 2.985 1.00 85.56 111 VAL A C 1
ATOM 917 O O . VAL A 1 111 ? 7.459 -8.551 2.594 1.00 85.56 111 VAL A O 1
ATOM 920 N N . THR A 1 112 ? 5.579 -9.732 2.326 1.00 83.94 112 THR A N 1
ATOM 921 C CA . THR A 1 112 ? 6.009 -10.348 1.073 1.00 83.94 112 THR A CA 1
ATOM 922 C C . THR A 1 112 ? 5.978 -9.298 -0.035 1.00 83.94 112 THR A C 1
ATOM 924 O O . THR A 1 112 ? 4.942 -9.034 -0.642 1.00 83.94 112 THR A O 1
ATOM 927 N N . LEU A 1 113 ? 7.134 -8.692 -0.315 1.00 84.25 113 LEU A N 1
ATOM 928 C CA . LEU A 1 113 ? 7.259 -7.702 -1.383 1.00 84.25 113 LEU A CA 1
ATOM 929 C C . LEU A 1 113 ? 6.966 -8.332 -2.741 1.00 84.25 113 LEU A C 1
ATOM 931 O O . LEU A 1 113 ? 7.395 -9.451 -3.032 1.00 84.25 113 LEU A O 1
ATOM 935 N N . SER A 1 114 ? 6.256 -7.599 -3.587 1.00 82.12 114 SER A N 1
ATOM 936 C CA . SER A 1 114 ? 6.001 -7.967 -4.972 1.00 82.12 114 SER A CA 1
ATOM 937 C C . SER A 1 114 ? 6.001 -6.712 -5.823 1.00 82.12 114 SER A C 1
ATOM 939 O O . SER A 1 114 ? 5.398 -5.710 -5.447 1.00 82.12 114 SER A O 1
ATOM 941 N N . THR A 1 115 ? 6.618 -6.782 -7.000 1.00 83.50 115 THR A N 1
ATOM 942 C CA . THR A 1 115 ? 6.580 -5.671 -7.949 1.00 83.50 115 THR A CA 1
ATOM 943 C C . THR A 1 115 ? 5.138 -5.448 -8.431 1.00 83.50 115 THR A C 1
ATOM 945 O O . THR A 1 115 ? 4.478 -6.419 -8.842 1.00 83.50 115 THR A O 1
ATOM 948 N N . PRO A 1 116 ? 4.635 -4.200 -8.399 1.00 85.00 116 PRO A N 1
ATOM 949 C CA . PRO A 1 116 ? 3.327 -3.867 -8.949 1.00 85.00 116 PRO A CA 1
ATOM 950 C C . PRO A 1 116 ? 3.271 -4.226 -10.442 1.00 85.00 116 PRO A C 1
ATOM 952 O O . PRO A 1 116 ? 4.208 -3.888 -11.171 1.00 85.00 116 PRO A O 1
ATOM 955 N N . PRO A 1 117 ? 2.207 -4.896 -10.930 1.00 84.06 117 PRO A N 1
ATOM 956 C CA . PRO A 1 117 ? 2.078 -5.245 -12.347 1.00 84.06 117 PRO A CA 1
ATOM 957 C C . PRO A 1 117 ? 2.210 -4.034 -13.276 1.00 84.06 117 PRO A C 1
ATOM 959 O O . PRO A 1 117 ? 2.884 -4.124 -14.298 1.00 84.06 117 PRO A O 1
ATOM 962 N N . LEU A 1 118 ? 1.666 -2.882 -12.863 1.00 84.38 118 LEU A N 1
ATOM 963 C CA . LEU A 1 118 ? 1.747 -1.616 -13.600 1.00 84.38 118 LEU A CA 1
ATOM 964 C C . LEU A 1 118 ? 3.179 -1.158 -13.873 1.00 84.38 118 LEU A C 1
ATOM 966 O O . LEU A 1 118 ? 3.433 -0.526 -14.899 1.00 84.38 118 LEU A O 1
ATOM 970 N N . LEU A 1 119 ? 4.108 -1.503 -12.979 1.00 86.75 119 LEU A N 1
ATOM 971 C CA . LEU A 1 119 ? 5.509 -1.140 -13.111 1.00 86.75 119 LEU A CA 1
ATOM 972 C C . LEU A 1 119 ? 6.297 -2.124 -13.972 1.00 86.75 119 LEU A C 1
ATOM 974 O O . LEU A 1 119 ? 7.418 -1.808 -14.344 1.00 86.75 119 LEU A O 1
ATOM 978 N N . ARG A 1 120 ? 5.760 -3.305 -14.307 1.00 85.81 120 ARG A N 1
ATOM 979 C CA . ARG A 1 120 ? 6.504 -4.355 -15.030 1.00 85.81 120 ARG A CA 1
ATOM 980 C C . ARG A 1 120 ? 6.987 -3.910 -16.415 1.00 85.81 120 ARG A C 1
ATOM 982 O O . ARG A 1 120 ? 8.028 -4.379 -16.850 1.00 85.81 120 ARG A O 1
ATOM 989 N N . ARG A 1 121 ? 6.251 -3.010 -17.069 1.00 87.31 121 ARG A N 1
ATOM 990 C CA . ARG A 1 121 ? 6.587 -2.459 -18.393 1.00 87.31 121 ARG A CA 1
ATOM 991 C C . ARG A 1 121 ? 7.702 -1.410 -18.384 1.00 87.31 121 ARG A C 1
ATOM 993 O O . ARG A 1 121 ? 8.188 -1.077 -19.450 1.00 87.31 121 ARG A O 1
ATOM 1000 N N . PHE A 1 122 ? 8.081 -0.894 -17.214 1.00 88.50 122 PHE A N 1
ATOM 1001 C CA . PHE A 1 122 ? 9.115 0.133 -17.092 1.00 88.50 122 PHE A CA 1
ATOM 1002 C C . PHE A 1 122 ? 10.432 -0.472 -16.604 1.00 88.50 122 PHE A C 1
ATOM 1004 O O . PHE A 1 122 ? 10.463 -1.289 -15.677 1.00 88.50 122 PHE A O 1
ATOM 1011 N N . THR A 1 123 ? 11.545 -0.034 -17.165 1.00 91.75 123 THR A N 1
ATOM 1012 C CA . THR A 1 123 ? 12.896 -0.320 -16.680 1.00 91.75 123 THR A CA 1
ATOM 1013 C C . THR A 1 123 ? 13.170 0.388 -15.347 1.00 91.75 123 THR A C 1
ATOM 1015 O O . THR A 1 123 ? 12.442 1.287 -14.923 1.00 91.75 123 THR A O 1
ATOM 1018 N N . ASN A 1 124 ? 14.223 -0.032 -14.636 1.00 92.06 124 ASN A N 1
ATOM 1019 C CA . ASN A 1 124 ? 14.621 0.633 -13.387 1.00 92.06 124 ASN A CA 1
ATOM 1020 C C . ASN A 1 124 ? 15.002 2.106 -13.628 1.00 92.06 124 ASN A C 1
ATOM 1022 O O . ASN A 1 124 ? 14.686 2.950 -12.798 1.00 92.06 124 ASN A O 1
ATOM 1026 N N . GLN A 1 125 ? 15.639 2.409 -14.763 1.00 92.06 125 GLN A N 1
ATOM 1027 C CA . GLN A 1 125 ? 16.047 3.767 -15.134 1.00 92.06 125 GLN A CA 1
ATOM 1028 C C . GLN A 1 125 ? 14.837 4.664 -15.422 1.00 92.06 125 GLN A C 1
ATOM 1030 O O . GLN A 1 125 ? 14.777 5.780 -14.919 1.00 92.06 125 GLN A O 1
ATOM 1035 N N . GLU A 1 126 ? 13.833 4.163 -16.149 1.00 90.88 126 GLU A N 1
ATOM 1036 C CA . GLU A 1 126 ? 12.596 4.914 -16.413 1.00 90.88 126 GLU A CA 1
ATOM 1037 C C . GLU A 1 126 ? 11.808 5.203 -15.132 1.00 90.88 126 GLU A C 1
ATOM 1039 O O . GLU A 1 126 ? 11.275 6.298 -14.967 1.00 90.88 126 GLU A O 1
ATOM 1044 N N . ILE A 1 127 ? 11.742 4.238 -14.205 1.00 89.25 127 ILE A N 1
ATOM 1045 C CA . ILE A 1 127 ? 11.102 4.463 -12.902 1.00 89.25 127 ILE A CA 1
ATOM 1046 C C . ILE A 1 127 ? 11.881 5.513 -12.113 1.00 89.25 127 ILE A C 1
ATOM 1048 O O . ILE A 1 127 ? 11.262 6.402 -11.538 1.00 89.25 127 ILE A O 1
ATOM 1052 N N . TRP A 1 128 ? 13.213 5.430 -12.096 1.00 90.88 128 TRP A N 1
ATOM 1053 C CA . TRP A 1 128 ? 14.051 6.409 -11.408 1.00 90.88 128 TRP A CA 1
ATOM 1054 C C . TRP A 1 128 ? 13.838 7.822 -11.953 1.00 90.88 128 TRP A C 1
ATOM 1056 O O . TRP A 1 128 ? 13.587 8.745 -11.182 1.00 90.88 128 TRP A O 1
ATOM 1066 N N . PHE A 1 129 ? 13.831 7.975 -13.277 1.00 89.12 129 PHE A N 1
ATOM 1067 C CA . PHE A 1 129 ? 13.563 9.255 -13.927 1.00 89.12 129 PHE A CA 1
ATOM 1068 C C . PHE A 1 129 ? 12.190 9.819 -13.533 1.00 89.12 129 PHE A C 1
ATOM 1070 O O . PHE A 1 129 ? 12.085 10.984 -13.160 1.00 89.12 129 PHE A O 1
ATOM 1077 N N . LYS A 1 130 ? 11.146 8.978 -13.525 1.00 86.00 130 LYS A N 1
ATOM 1078 C CA . LYS A 1 130 ? 9.786 9.366 -13.105 1.00 86.00 130 LYS A CA 1
ATOM 1079 C C . LYS A 1 130 ? 9.686 9.737 -11.620 1.00 86.00 130 LYS A C 1
ATOM 1081 O O . LYS A 1 130 ? 8.910 10.617 -11.262 1.00 86.00 130 LYS A O 1
ATOM 1086 N N . VAL A 1 131 ? 10.452 9.063 -10.763 1.00 86.31 131 VAL A N 1
ATOM 1087 C CA . VAL A 1 131 ? 10.555 9.346 -9.320 1.00 86.31 131 VAL A CA 1
ATOM 1088 C C . VAL A 1 131 ? 11.242 10.693 -9.069 1.00 86.31 131 VAL A C 1
ATOM 1090 O O . VAL A 1 131 ? 10.867 11.406 -8.137 1.00 86.31 131 VAL A O 1
ATOM 1093 N N . GLN A 1 132 ? 12.219 11.061 -9.902 1.00 84.12 132 GLN A N 1
ATOM 1094 C CA . GLN A 1 132 ? 12.924 12.341 -9.810 1.00 84.12 132 GLN A CA 1
ATOM 1095 C C . GLN A 1 132 ? 12.145 13.507 -10.425 1.00 84.12 132 GLN A C 1
ATOM 1097 O O . GLN A 1 132 ? 12.193 14.615 -9.892 1.00 84.12 132 GLN A O 1
ATOM 1102 N N . SER A 1 133 ? 11.417 13.284 -11.522 1.00 73.81 133 SER A N 1
ATOM 1103 C CA . SER A 1 133 ? 10.590 14.320 -12.136 1.00 73.81 133 SER A CA 1
ATOM 1104 C C . SER A 1 133 ? 9.414 14.654 -11.212 1.00 73.81 133 SER A C 1
ATOM 1106 O O . SER A 1 133 ? 8.473 13.876 -11.087 1.00 73.81 133 SER A O 1
ATOM 1108 N N . THR A 1 134 ? 9.458 15.817 -10.566 1.00 59.16 134 THR A N 1
ATOM 1109 C CA . THR A 1 134 ? 8.419 16.348 -9.658 1.00 59.16 134 THR A CA 1
ATOM 1110 C C . THR A 1 134 ? 7.064 16.594 -10.331 1.00 59.16 134 THR A C 1
ATOM 1112 O O . THR A 1 134 ? 6.072 16.848 -9.648 1.00 59.16 134 THR A O 1
ATOM 1115 N N . ALA A 1 135 ? 6.998 16.516 -11.662 1.00 52.69 135 ALA A N 1
ATOM 1116 C CA . ALA A 1 135 ? 5.756 16.569 -12.412 1.00 52.69 135 ALA A CA 1
ATOM 1117 C C . ALA A 1 135 ? 4.964 15.288 -12.152 1.00 52.69 135 ALA A C 1
ATOM 1119 O O . ALA A 1 135 ? 5.442 14.218 -12.524 1.00 52.69 135 ALA A O 1
ATOM 1120 N N . GLU A 1 136 ? 3.797 15.432 -11.501 1.00 54.62 136 GLU A N 1
ATOM 1121 C CA . GLU A 1 136 ? 2.767 14.408 -11.269 1.00 54.62 136 GLU A CA 1
ATOM 1122 C C . GLU A 1 136 ? 3.083 13.118 -12.012 1.00 54.62 136 GLU A C 1
ATOM 1124 O O . GLU A 1 136 ? 2.827 13.007 -13.212 1.00 54.62 136 GLU A O 1
ATOM 1129 N N . SER A 1 137 ? 3.748 12.202 -11.308 1.00 53.34 137 SER A N 1
ATOM 1130 C CA . SER A 1 137 ? 4.339 11.011 -11.895 1.00 53.34 137 SER A CA 1
ATOM 1131 C C . SER A 1 137 ? 3.235 10.252 -12.635 1.00 53.34 137 SER A C 1
ATOM 1133 O O . SER A 1 137 ? 2.408 9.587 -12.016 1.00 53.34 137 SER A O 1
ATOM 1135 N N . ASN A 1 138 ? 3.163 10.438 -13.960 1.00 55.03 138 ASN A N 1
ATOM 1136 C CA . ASN A 1 138 ? 2.129 9.901 -14.845 1.00 55.03 138 ASN A CA 1
ATOM 1137 C C . ASN A 1 138 ? 2.355 8.391 -15.014 1.00 55.03 138 ASN A C 1
ATOM 1139 O O . ASN A 1 138 ? 2.672 7.895 -16.097 1.00 55.03 138 ASN A O 1
ATOM 1143 N N . PHE A 1 139 ? 2.293 7.650 -13.914 1.00 62.38 139 PHE A N 1
ATOM 1144 C CA . PHE A 1 139 ? 1.868 6.268 -13.946 1.00 62.38 139 PHE A CA 1
ATOM 1145 C C . PHE A 1 139 ? 0.362 6.334 -14.183 1.00 62.38 139 PHE A C 1
ATOM 1147 O O . PHE A 1 139 ? -0.330 7.027 -13.443 1.00 62.38 139 PHE A O 1
ATOM 1154 N N . ASP A 1 140 ? -0.107 5.714 -15.268 1.00 62.78 140 ASP A N 1
ATOM 1155 C CA . ASP A 1 140 ? -1.497 5.756 -15.736 1.00 62.78 140 ASP A CA 1
ATOM 1156 C C . ASP A 1 140 ? -2.518 5.937 -14.598 1.00 62.78 140 ASP A C 1
ATOM 1158 O O . ASP A 1 140 ? -2.590 5.142 -13.654 1.00 62.78 140 ASP A O 1
ATOM 1162 N N . LYS A 1 141 ? -3.302 7.015 -14.694 1.00 69.12 141 LYS A N 1
ATOM 1163 C CA . LYS A 1 141 ? -4.287 7.431 -13.694 1.00 69.12 141 LYS A CA 1
ATOM 1164 C C . LYS A 1 141 ? -5.527 6.529 -13.767 1.00 69.12 141 LYS A C 1
ATOM 1166 O O . LYS A 1 141 ? -6.563 6.917 -14.299 1.00 69.12 141 LYS A O 1
ATOM 1171 N N . PHE A 1 142 ? -5.423 5.308 -13.246 1.00 72.56 142 PHE A N 1
ATOM 1172 C CA . PHE A 1 142 ? -6.563 4.391 -13.171 1.00 72.56 142 PHE A CA 1
ATOM 1173 C C . PHE A 1 142 ? -7.507 4.778 -12.028 1.00 72.56 142 PHE A C 1
ATOM 1175 O O . PHE A 1 142 ? -7.036 5.016 -10.906 1.00 72.56 142 PHE A O 1
ATOM 1182 N N . PRO A 1 143 ? -8.830 4.814 -12.264 1.00 71.38 143 PRO A N 1
ATOM 1183 C CA . PRO A 1 143 ? -9.780 5.029 -11.189 1.00 71.38 143 PRO A CA 1
ATOM 1184 C C . PRO A 1 143 ? -9.775 3.839 -10.210 1.00 71.38 143 PRO A C 1
ATOM 1186 O O . PRO A 1 143 ? -9.753 2.683 -10.625 1.00 71.38 143 PRO A O 1
ATOM 1189 N N . CYS A 1 144 ? -9.808 4.112 -8.904 1.00 69.12 144 CYS A N 1
ATOM 1190 C CA . CYS A 1 144 ? -9.979 3.129 -7.833 1.00 69.12 144 CYS A CA 1
ATOM 1191 C C . CYS A 1 144 ? -11.420 2.613 -7.741 1.00 69.12 144 CYS A C 1
ATOM 1193 O O . CYS A 1 144 ? -11.660 1.553 -7.167 1.00 69.12 144 CYS A O 1
ATOM 1195 N N . HIS A 1 145 ? -12.369 3.365 -8.301 1.00 67.62 145 HIS A N 1
ATOM 1196 C CA . HIS A 1 145 ? -13.789 3.065 -8.293 1.00 67.62 145 HIS A CA 1
ATOM 1197 C C . HIS A 1 145 ? -14.444 3.591 -9.574 1.00 67.62 145 HIS A C 1
ATOM 1199 O O . HIS A 1 145 ? -14.197 4.730 -9.979 1.00 67.62 145 HIS A O 1
ATOM 1205 N N . THR A 1 146 ? -15.280 2.776 -10.213 1.00 58.44 146 THR A N 1
ATOM 1206 C CA . THR A 1 146 ? -16.108 3.179 -11.355 1.00 58.44 146 THR A CA 1
ATOM 1207 C C . THR A 1 146 ? -17.555 3.320 -10.900 1.00 58.44 146 THR A C 1
ATOM 1209 O O . THR A 1 146 ? -18.088 2.449 -10.230 1.00 58.44 146 THR A O 1
ATOM 1212 N N . GLN A 1 147 ? -18.229 4.406 -11.282 1.00 62.25 147 GLN A N 1
ATOM 1213 C CA . GLN A 1 147 ? -19.611 4.666 -10.851 1.00 62.25 147 GLN A CA 1
ATOM 1214 C C . GLN A 1 147 ? -20.596 3.557 -11.278 1.00 62.25 147 GLN A C 1
ATOM 1216 O O . GLN A 1 147 ? -21.621 3.365 -10.644 1.00 62.25 147 GLN A O 1
ATOM 1221 N N . ALA A 1 148 ? -20.245 2.773 -12.303 1.00 60.66 148 ALA A N 1
ATOM 1222 C CA . ALA A 1 148 ? -21.012 1.618 -12.770 1.00 60.66 148 ALA A CA 1
ATOM 1223 C C . ALA A 1 148 ? -21.087 0.436 -11.776 1.00 60.66 148 ALA A C 1
ATOM 1225 O O . ALA A 1 148 ? -21.852 -0.493 -12.017 1.00 60.66 148 ALA A O 1
ATOM 1226 N N . VAL A 1 149 ? -20.295 0.434 -10.694 1.00 57.44 149 VAL A N 1
ATOM 1227 C CA . VAL A 1 149 ? -20.387 -0.567 -9.610 1.00 57.44 149 VAL A CA 1
ATOM 1228 C C . VAL A 1 149 ? -21.058 -0.029 -8.337 1.00 57.44 149 VAL A C 1
ATOM 1230 O O . VAL A 1 149 ? -21.183 -0.775 -7.366 1.00 57.44 149 VAL A O 1
ATOM 1233 N N . GLU A 1 150 ? -21.517 1.229 -8.326 1.00 60.34 150 GLU A N 1
ATOM 1234 C CA . GLU A 1 150 ? -22.422 1.742 -7.285 1.00 60.34 150 GLU A CA 1
ATOM 1235 C C . GLU A 1 150 ? -23.830 1.163 -7.562 1.00 60.34 150 GLU A C 1
ATOM 1237 O O . GLU A 1 150 ? -24.337 1.298 -8.675 1.00 60.34 150 GLU A O 1
ATOM 1242 N N . ARG A 1 151 ? -24.421 0.448 -6.591 1.00 58.22 151 ARG A N 1
ATOM 1243 C CA . ARG A 1 151 ? -25.813 -0.043 -6.645 1.00 58.22 151 ARG A CA 1
ATOM 1244 C C . ARG A 1 151 ? -26.770 0.979 -6.056 1.00 58.22 151 ARG A C 1
ATOM 1246 O O . ARG A 1 151 ? -26.372 1.613 -5.052 1.00 58.22 151 ARG A O 1
#

Sequence (151 aa):
MPVCFHIKKSKYFTNGPEHVFEVIKSSRFLRENLLKVIDPVIQRNALLSHPANLVLSVIGDKRDHIRELGFRIIIKARSLASKRRSIRNFQPPKINFLTTDYIEMIHWNTVTLSTPPLLRRFTNQEIWFKVQSTAESNFDKFPCHTQAVER